Protein AF-A0A4P6HGD1-F1 (afdb_monomer_lite)

pLDDT: mean 78.5, std 13.11, range [43.81, 93.06]

Radius of gyration: 17.89 Å; chains: 1; bounding box: 32×45×37 Å

Secondary structure (DSSP, 8-state):
--EEEE--SSGGG-S-EEEEGGG--TTT--B--TT-SS--S----TTT--GGGS-HHHHHHHHHHHHS-PPPTT--HHHHHHHHHHHHHHHTT-

Foldseek 3Di:
DDWFWWQDPDPPQPRTDIDHPVPDDVVRTHGDDPPPPVPPLPQPDQAPDQLPVDDLVSLQVNLCVQVVDGDDPPPDSVRSRVSSVVSSVVVNVD

Sequence (94 aa):
MKTIKVQPWGEDQGEYVLINEEDFDAKFHEPFDEGAQPTDAPKIELGTDSGEEFSDEQLRDAIEAASGQRPHHMTGRAKLIAQFNELNAEAAAE

Structure (mmCIF, N/CA/C/O backbone):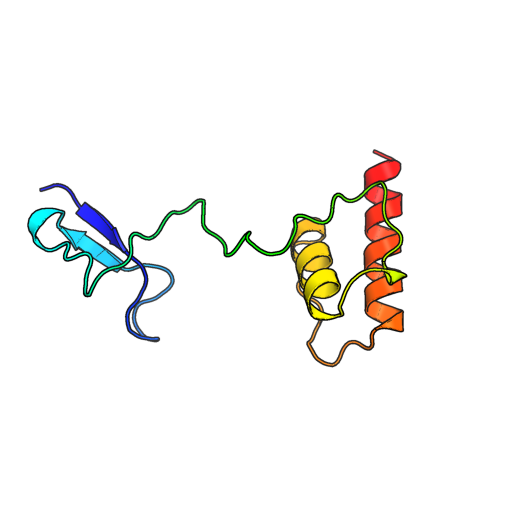
data_AF-A0A4P6HGD1-F1
#
_entry.id   AF-A0A4P6HGD1-F1
#
loop_
_atom_site.group_PDB
_atom_site.id
_atom_site.type_symbol
_atom_site.label_atom_id
_atom_site.label_alt_id
_atom_site.label_comp_id
_atom_site.label_asym_id
_atom_site.label_entity_id
_atom_site.label_seq_id
_atom_site.pdbx_PDB_ins_code
_atom_site.Cartn_x
_atom_site.Cartn_y
_atom_site.Cartn_z
_atom_site.occupancy
_atom_site.B_iso_or_equiv
_atom_site.auth_seq_id
_atom_site.auth_comp_id
_atom_site.auth_asym_id
_atom_site.auth_atom_id
_atom_site.pdbx_PDB_model_num
ATOM 1 N N . MET A 1 1 ? -0.815 25.936 20.931 1.00 68.25 1 MET A N 1
ATOM 2 C CA . MET A 1 1 ? 0.286 25.302 20.185 1.00 68.25 1 MET A CA 1
ATOM 3 C C . MET A 1 1 ? -0.320 24.145 19.427 1.00 68.25 1 MET A C 1
ATOM 5 O O . MET A 1 1 ? -0.728 23.176 20.057 1.00 68.25 1 MET A O 1
ATOM 9 N N . LYS A 1 2 ? -0.535 24.323 18.123 1.00 81.19 2 LYS A N 1
ATOM 10 C CA . LYS A 1 2 ? -1.004 23.251 17.247 1.00 81.19 2 LYS A CA 1
ATOM 11 C C . LYS A 1 2 ? 0.221 22.644 16.584 1.00 81.19 2 LYS A C 1
ATOM 13 O O . LYS A 1 2 ? 1.037 23.381 16.034 1.00 81.19 2 LYS A O 1
ATOM 18 N N . THR A 1 3 ? 0.350 21.333 16.688 1.00 88.81 3 THR A N 1
ATOM 19 C CA . THR A 1 3 ? 1.400 20.567 16.029 1.00 88.81 3 THR A CA 1
ATOM 20 C C . THR A 1 3 ? 0.806 19.803 14.859 1.00 88.81 3 THR A C 1
ATOM 22 O O . THR A 1 3 ? -0.347 19.370 14.910 1.00 88.81 3 THR A O 1
ATOM 25 N N . ILE A 1 4 ? 1.595 19.657 13.804 1.00 87.38 4 ILE A N 1
ATOM 26 C CA . ILE A 1 4 ? 1.259 18.902 12.603 1.00 87.38 4 ILE A CA 1
ATOM 27 C C . ILE A 1 4 ? 2.315 17.816 12.383 1.00 87.38 4 ILE A C 1
ATOM 29 O O . ILE A 1 4 ? 3.455 17.947 12.836 1.00 87.38 4 ILE A O 1
ATOM 33 N N . LYS A 1 5 ? 1.927 16.736 11.706 1.00 88.94 5 LYS A N 1
ATOM 34 C CA . LYS A 1 5 ? 2.842 15.663 11.308 1.00 88.94 5 LYS A CA 1
ATOM 35 C C . LYS A 1 5 ? 3.401 15.979 9.923 1.00 88.94 5 LYS A C 1
ATOM 37 O O . LYS A 1 5 ? 2.651 16.383 9.035 1.00 88.94 5 LYS A O 1
ATOM 42 N N . VAL A 1 6 ? 4.704 15.809 9.743 1.00 89.19 6 VAL A N 1
ATOM 43 C CA . VAL A 1 6 ? 5.420 16.022 8.479 1.00 89.19 6 VAL A CA 1
ATOM 44 C C . VAL A 1 6 ? 6.343 14.848 8.177 1.00 89.19 6 VAL A C 1
ATOM 46 O O . VAL A 1 6 ? 6.731 14.107 9.084 1.00 89.19 6 VAL A O 1
ATOM 49 N N . GLN A 1 7 ? 6.627 14.638 6.894 1.00 85.50 7 GLN A N 1
ATOM 50 C CA . GLN A 1 7 ? 7.533 13.604 6.415 1.00 85.50 7 GLN A CA 1
ATOM 51 C C . GLN A 1 7 ? 8.910 13.776 7.069 1.00 85.50 7 GLN A C 1
ATOM 53 O O . GLN A 1 7 ? 9.365 14.911 7.272 1.00 85.50 7 GLN A O 1
ATOM 58 N N . PRO A 1 8 ? 9.588 12.669 7.412 1.00 88.88 8 PRO A N 1
ATOM 59 C CA . PRO A 1 8 ? 10.927 12.736 7.962 1.00 88.88 8 PRO A CA 1
ATOM 60 C C . PRO A 1 8 ? 11.906 13.234 6.895 1.00 88.88 8 PRO A C 1
ATOM 62 O O . PRO A 1 8 ? 11.960 12.7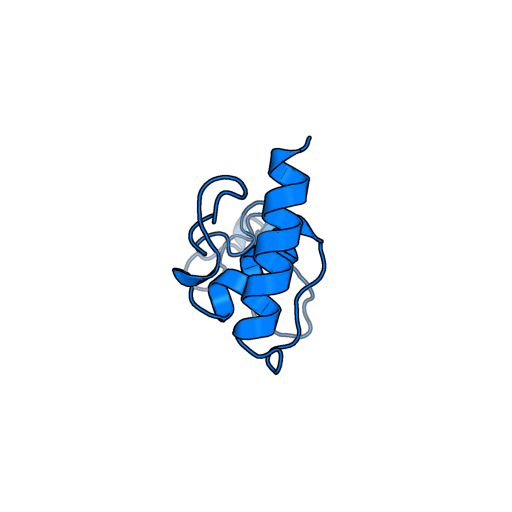30 5.779 1.00 88.88 8 PRO A O 1
ATOM 65 N N . TRP A 1 9 ? 12.739 14.209 7.255 1.00 84.19 9 TRP A N 1
ATOM 66 C CA . TRP A 1 9 ? 13.819 14.707 6.388 1.00 84.19 9 TRP A CA 1
ATOM 67 C C . TRP A 1 9 ? 15.162 13.997 6.625 1.00 84.19 9 TRP A C 1
ATOM 69 O O . TRP A 1 9 ? 16.194 14.413 6.102 1.00 84.19 9 TRP A O 1
ATOM 79 N N . GLY A 1 10 ? 15.177 12.953 7.454 1.00 78.12 10 GLY A N 1
ATOM 80 C CA . GLY A 1 10 ? 16.373 12.179 7.776 1.00 78.12 10 GLY A CA 1
ATOM 81 C C . GLY A 1 10 ? 16.016 10.824 8.377 1.00 78.12 10 GLY A C 1
ATOM 82 O O . GLY A 1 10 ? 14.991 10.697 9.043 1.00 78.12 10 GLY A O 1
ATOM 83 N N . GLU A 1 11 ? 16.874 9.833 8.146 1.00 75.62 11 GLU A N 1
ATOM 84 C CA . GLU A 1 11 ? 16.637 8.418 8.478 1.00 75.62 11 GLU A CA 1
ATOM 85 C C . GLU A 1 11 ? 16.561 8.144 9.996 1.00 75.62 11 GLU A C 1
ATOM 87 O O . GLU A 1 11 ? 15.937 7.178 10.422 1.00 75.62 11 GLU A O 1
ATOM 92 N N . ASP A 1 12 ? 17.121 9.027 10.830 1.00 81.31 12 ASP A N 1
ATOM 93 C CA . ASP A 1 12 ? 17.118 8.914 12.298 1.00 81.31 12 ASP A CA 1
ATOM 94 C C . ASP A 1 12 ? 15.847 9.463 12.984 1.00 81.31 12 ASP A C 1
ATOM 96 O O . ASP A 1 12 ? 15.768 9.491 14.213 1.00 81.31 12 ASP A O 1
ATOM 100 N N . GLN A 1 13 ? 14.849 9.934 12.226 1.00 76.00 13 GLN A N 1
ATOM 101 C CA . GLN A 1 13 ? 13.682 10.641 12.781 1.00 76.00 13 GLN A CA 1
ATOM 102 C C . GLN A 1 13 ? 12.412 9.792 12.944 1.00 76.00 13 GLN A C 1
ATOM 104 O O . GLN A 1 13 ? 11.430 10.275 13.505 1.00 76.00 13 GLN A O 1
ATOM 109 N N . GLY A 1 14 ? 12.439 8.525 12.527 1.00 79.00 14 GLY A N 1
ATOM 110 C CA . GLY A 1 14 ? 11.287 7.621 12.598 1.00 79.00 14 GLY A CA 1
ATOM 111 C C . GLY A 1 14 ? 10.307 7.801 11.434 1.00 79.00 14 GLY A C 1
ATOM 112 O O . GLY A 1 14 ? 10.680 8.291 10.373 1.00 79.00 14 GLY A O 1
ATOM 113 N N . GLU A 1 15 ? 9.057 7.368 11.620 1.00 79.62 15 GLU A N 1
ATOM 114 C CA . GLU A 1 15 ? 8.036 7.354 10.558 1.00 79.62 15 GLU A CA 1
ATOM 115 C C . GLU A 1 15 ? 7.519 8.756 10.199 1.00 79.62 15 GLU A C 1
ATOM 117 O O . GLU A 1 15 ? 7.192 9.007 9.046 1.00 79.62 15 GLU A O 1
ATOM 122 N N . TYR A 1 16 ? 7.473 9.684 11.161 1.00 86.50 16 TYR A N 1
ATOM 123 C CA . TYR A 1 16 ? 7.044 11.070 10.957 1.00 86.50 16 TYR A CA 1
ATOM 124 C C . TYR A 1 16 ? 7.681 12.007 11.983 1.00 86.50 16 TYR A C 1
ATOM 126 O O . TYR A 1 16 ? 8.049 11.599 13.085 1.00 86.50 16 TYR A O 1
ATOM 134 N N . VAL A 1 17 ? 7.733 13.296 11.648 1.00 89.00 17 VAL A N 1
ATOM 135 C CA . VAL A 1 17 ? 8.196 14.358 12.546 1.00 89.00 17 VAL A CA 1
ATOM 136 C C . VAL A 1 17 ? 7.021 15.241 12.951 1.00 89.00 17 VAL A C 1
ATOM 138 O O . VAL A 1 17 ? 6.182 15.605 12.132 1.00 89.00 17 VAL A O 1
ATOM 141 N N . LEU A 1 18 ? 6.938 15.582 14.236 1.00 90.00 18 LEU A N 1
ATOM 142 C CA . LEU A 1 18 ? 5.947 16.518 14.766 1.00 90.00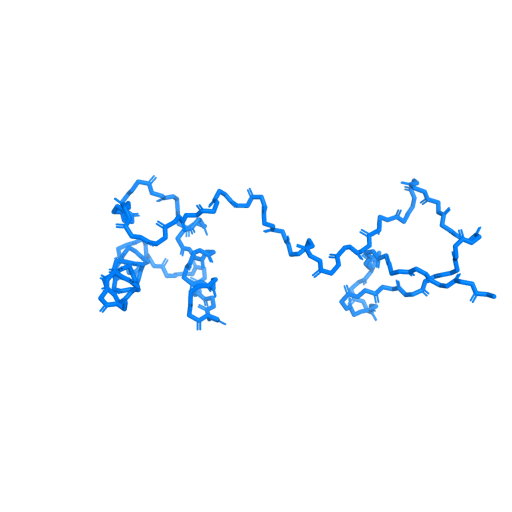 18 LEU A CA 1
ATOM 143 C C . LEU A 1 18 ? 6.567 17.913 14.826 1.00 90.00 18 LEU A C 1
ATOM 145 O O . LEU A 1 18 ? 7.490 18.141 15.607 1.00 90.00 18 LEU A O 1
ATOM 149 N N . ILE A 1 19 ? 6.038 18.845 14.041 1.00 89.69 19 ILE A N 1
ATOM 150 C CA . ILE A 1 19 ? 6.452 20.253 14.069 1.00 89.69 19 ILE A CA 1
ATOM 151 C C . ILE A 1 19 ? 5.278 21.146 14.462 1.00 89.69 19 ILE A C 1
ATOM 153 O O . ILE A 1 19 ? 4.121 20.724 14.418 1.00 89.69 19 ILE A O 1
ATOM 157 N N . ASN A 1 20 ? 5.550 22.389 14.851 1.00 93.06 20 ASN A N 1
ATOM 158 C CA . ASN A 1 20 ? 4.476 23.358 15.049 1.00 93.06 20 ASN A CA 1
ATOM 159 C C . ASN A 1 20 ? 3.932 23.822 13.696 1.00 93.06 20 ASN A C 1
ATOM 161 O O . ASN A 1 20 ? 4.675 23.933 12.725 1.00 93.06 20 ASN A O 1
ATOM 165 N N . GLU A 1 21 ? 2.648 24.167 13.653 1.00 85.81 21 GLU A N 1
ATOM 166 C CA . GLU A 1 21 ? 2.017 24.760 12.464 1.00 85.81 21 GLU A CA 1
ATOM 167 C C . GLU A 1 21 ? 2.727 26.054 12.014 1.00 85.81 21 GLU A C 1
ATOM 169 O O . GLU A 1 21 ? 2.809 26.336 10.825 1.00 85.81 21 GLU A O 1
ATOM 174 N N . GLU A 1 22 ? 3.303 26.806 12.957 1.00 90.56 22 GLU A N 1
ATOM 175 C CA . GLU A 1 22 ? 4.059 28.042 12.697 1.00 90.56 22 GLU A CA 1
ATOM 176 C C . GLU A 1 22 ? 5.442 27.788 12.069 1.00 90.56 22 GLU A C 1
ATOM 178 O O . GLU A 1 22 ? 5.982 28.668 11.404 1.00 90.56 22 GLU A O 1
ATOM 183 N N . ASP A 1 23 ? 5.994 26.585 12.260 1.00 89.50 23 ASP A N 1
ATOM 184 C CA . ASP A 1 23 ? 7.277 26.138 11.703 1.00 89.50 23 ASP A CA 1
ATOM 185 C C . ASP A 1 23 ? 7.093 25.370 10.376 1.00 89.50 23 ASP A C 1
ATOM 187 O O . ASP A 1 23 ? 8.064 24.922 9.761 1.00 89.50 23 ASP A O 1
ATOM 191 N N . PHE A 1 24 ? 5.850 25.181 9.915 1.00 89.62 24 PHE A N 1
ATOM 192 C CA . PHE A 1 24 ? 5.583 24.512 8.647 1.00 89.62 24 PHE A CA 1
ATOM 193 C C . PHE A 1 24 ? 5.975 25.401 7.469 1.00 89.62 24 PHE A C 1
ATOM 195 O O . PHE A 1 24 ? 5.392 26.459 7.237 1.00 89.62 24 PHE A O 1
ATOM 202 N N . ASP A 1 25 ? 6.930 24.923 6.677 1.00 87.50 25 ASP A N 1
ATOM 203 C CA . ASP A 1 25 ? 7.332 25.547 5.429 1.00 87.50 25 ASP A CA 1
ATOM 204 C C . ASP A 1 25 ? 7.172 24.506 4.329 1.00 87.50 25 ASP A C 1
ATOM 206 O O . ASP A 1 25 ? 7.916 23.531 4.292 1.00 87.50 25 ASP A O 1
ATOM 210 N N . ALA A 1 26 ? 6.221 24.716 3.419 1.00 83.31 26 ALA A N 1
ATOM 211 C CA . ALA A 1 26 ? 5.933 23.788 2.324 1.00 83.31 26 ALA A CA 1
ATOM 212 C C . ALA A 1 26 ? 7.136 23.537 1.389 1.00 83.31 26 ALA A C 1
ATOM 214 O O . ALA A 1 26 ? 7.097 22.628 0.565 1.00 83.31 26 ALA A O 1
ATOM 215 N N . LYS A 1 27 ? 8.204 24.342 1.482 1.00 85.81 27 LYS A N 1
ATOM 216 C CA . LYS A 1 27 ? 9.457 24.127 0.751 1.00 85.81 27 LYS A CA 1
ATOM 217 C C . LYS A 1 27 ? 10.374 23.095 1.414 1.00 85.81 27 LYS A C 1
ATOM 219 O O . LYS A 1 27 ? 11.179 22.483 0.716 1.00 85.81 27 LYS A O 1
ATOM 224 N N . PHE A 1 28 ? 10.302 22.948 2.736 1.00 84.12 28 PHE A N 1
ATOM 225 C CA . PHE A 1 28 ? 11.199 22.093 3.526 1.00 84.12 28 PHE A CA 1
ATOM 226 C C . PHE A 1 28 ? 10.470 20.952 4.242 1.00 84.12 28 PHE A C 1
ATOM 228 O O . PHE A 1 28 ? 11.095 19.954 4.589 1.00 84.12 28 PHE A O 1
ATOM 235 N N . HIS A 1 29 ? 9.164 21.091 4.451 1.00 85.19 29 HIS A N 1
ATOM 236 C CA . HIS A 1 29 ? 8.318 20.179 5.199 1.00 85.19 29 HIS A CA 1
ATOM 237 C C . HIS A 1 29 ? 7.155 19.730 4.310 1.00 85.19 29 HIS A C 1
ATOM 239 O O . HIS A 1 29 ? 6.344 20.542 3.865 1.00 85.19 29 HIS A O 1
ATOM 245 N N . GLU A 1 30 ? 7.061 18.425 4.067 1.00 83.69 30 GLU A N 1
ATOM 246 C CA . GLU A 1 30 ? 5.924 17.806 3.385 1.00 83.69 30 GLU A CA 1
ATOM 247 C C . GLU A 1 30 ? 4.960 17.252 4.445 1.00 83.69 30 GLU A C 1
ATOM 249 O O . GLU A 1 30 ? 5.422 16.582 5.367 1.00 83.69 30 GLU A O 1
ATOM 254 N N . PRO A 1 31 ? 3.649 17.547 4.405 1.00 82.75 31 PRO A N 1
ATOM 255 C CA . PRO A 1 31 ? 2.713 17.060 5.414 1.00 82.75 31 PRO A CA 1
ATOM 256 C C . PRO A 1 31 ? 2.647 15.529 5.390 1.00 82.75 31 PRO A C 1
ATOM 258 O O . PRO A 1 31 ? 2.481 14.912 4.341 1.00 82.75 31 PRO A O 1
ATOM 261 N N . PHE A 1 32 ? 2.779 14.916 6.565 1.00 78.06 32 PHE A N 1
ATOM 262 C CA . PHE A 1 32 ? 2.658 13.474 6.725 1.00 78.06 32 PHE A CA 1
ATOM 263 C C . PHE A 1 32 ? 1.184 13.148 6.863 1.00 78.06 32 PHE A C 1
ATOM 265 O O . PHE A 1 32 ? 0.587 13.313 7.930 1.00 78.06 32 PHE A O 1
ATOM 272 N N . ASP A 1 33 ? 0.590 12.734 5.755 1.00 67.12 33 ASP A N 1
ATOM 273 C CA . ASP A 1 33 ? -0.770 12.239 5.751 1.00 67.12 33 ASP A CA 1
ATOM 274 C C . ASP A 1 33 ? -0.738 10.781 6.236 1.00 67.12 33 ASP A C 1
ATOM 276 O O . ASP A 1 33 ? -0.167 9.913 5.584 1.00 67.12 33 ASP A O 1
ATOM 280 N N . GLU A 1 34 ? -1.332 10.490 7.397 1.00 54.16 34 GLU A N 1
ATOM 281 C CA . GLU A 1 34 ? -1.453 9.114 7.920 1.00 54.16 34 GLU A CA 1
ATOM 282 C C . GLU A 1 34 ? -2.309 8.205 7.009 1.00 54.16 34 GLU A C 1
ATOM 284 O O . GLU A 1 34 ? -2.354 6.993 7.218 1.00 54.16 34 GLU A O 1
ATOM 289 N N . GLY A 1 35 ? -2.968 8.773 5.987 1.00 47.38 35 GLY A N 1
ATOM 290 C CA . GLY A 1 35 ? -3.608 8.059 4.881 1.00 47.38 35 GLY A CA 1
ATOM 291 C C . GLY A 1 35 ? -2.752 7.953 3.612 1.00 47.38 35 GLY A C 1
ATOM 292 O O . GLY A 1 35 ? -3.083 7.157 2.735 1.00 47.38 35 GLY A O 1
ATOM 293 N N . ALA A 1 36 ? -1.637 8.685 3.525 1.00 46.47 36 ALA A N 1
ATOM 294 C CA . ALA A 1 36 ? -0.628 8.551 2.481 1.00 46.47 36 ALA A CA 1
ATOM 295 C C . ALA A 1 36 ? 0.501 7.617 2.945 1.00 46.47 36 ALA A C 1
ATOM 297 O O . ALA A 1 36 ? 1.681 7.963 2.961 1.00 46.47 36 ALA A O 1
ATOM 298 N N . GLN A 1 37 ? 0.146 6.355 3.201 1.00 47.31 37 GLN A N 1
ATOM 299 C CA . GLN A 1 37 ? 0.981 5.312 2.603 1.00 47.31 37 GLN A CA 1
ATOM 300 C C . GLN A 1 37 ? 1.130 5.667 1.113 1.00 47.31 37 GLN A C 1
ATOM 302 O O . GLN A 1 37 ? 0.165 6.191 0.545 1.00 47.31 37 GLN A O 1
ATOM 307 N N . PRO A 1 38 ? 2.279 5.431 0.465 1.00 45.78 38 PRO A N 1
ATOM 308 C CA . PRO A 1 38 ? 2.405 5.606 -0.977 1.00 45.78 38 PRO A CA 1
ATOM 309 C C . PRO A 1 38 ? 1.410 4.671 -1.687 1.00 45.78 38 PRO A C 1
ATOM 311 O O . PRO A 1 38 ? 1.737 3.564 -2.080 1.00 45.78 38 PRO A O 1
ATOM 314 N N . THR A 1 39 ? 0.164 5.113 -1.823 1.00 44.16 39 THR A N 1
ATOM 315 C CA . THR A 1 39 ? -0.941 4.426 -2.493 1.00 44.16 39 THR A CA 1
ATOM 316 C C . THR A 1 39 ? -1.216 5.133 -3.814 1.00 44.16 39 THR A C 1
ATOM 318 O O . THR A 1 39 ? -2.354 5.407 -4.171 1.00 44.16 39 THR A O 1
ATOM 321 N N . ASP A 1 40 ? -0.142 5.449 -4.538 1.00 43.81 40 ASP A N 1
ATOM 322 C CA . ASP A 1 40 ? -0.205 5.697 -5.982 1.00 43.81 40 ASP A CA 1
ATOM 323 C C . ASP A 1 40 ? 0.377 4.508 -6.769 1.00 43.81 40 ASP A C 1
ATOM 325 O O . ASP A 1 40 ? 0.597 4.579 -7.974 1.00 43.81 40 ASP A O 1
ATOM 329 N N . ALA A 1 41 ? 0.587 3.359 -6.113 1.00 48.59 41 ALA A N 1
ATOM 330 C CA . ALA A 1 41 ? 0.531 2.107 -6.847 1.00 48.59 41 ALA A CA 1
ATOM 331 C C . ALA A 1 41 ? -0.930 1.935 -7.301 1.00 48.59 41 ALA A C 1
ATOM 333 O O . ALA A 1 41 ? -1.833 2.072 -6.466 1.00 48.59 41 ALA A O 1
ATOM 334 N N . PRO A 1 42 ? -1.198 1.683 -8.598 1.00 48.75 42 PRO A N 1
ATOM 335 C CA . PRO A 1 42 ? -2.551 1.425 -9.071 1.00 48.75 42 PRO A CA 1
ATOM 336 C C . PRO A 1 42 ? -3.134 0.351 -8.169 1.00 48.75 42 PRO A C 1
ATOM 338 O O . PRO A 1 42 ? -2.542 -0.716 -8.026 1.00 48.75 42 PRO A O 1
ATOM 341 N N . LYS A 1 43 ? -4.228 0.689 -7.488 1.00 59.09 43 LYS A N 1
ATOM 342 C CA . LYS A 1 43 ? -4.869 -0.175 -6.508 1.00 59.09 43 LYS A CA 1
ATOM 343 C C . LYS A 1 43 ? -5.361 -1.394 -7.272 1.00 59.09 43 LYS A C 1
ATOM 345 O O . LYS A 1 43 ? -6.401 -1.335 -7.919 1.00 59.09 43 LYS A O 1
ATOM 350 N N . ILE A 1 44 ? -4.539 -2.437 -7.310 1.00 64.44 44 ILE A N 1
ATOM 351 C CA . ILE A 1 44 ? -4.891 -3.678 -7.975 1.00 64.44 44 ILE A CA 1
ATOM 352 C C . ILE A 1 44 ? -6.049 -4.241 -7.166 1.00 64.44 44 ILE A C 1
ATOM 354 O O . ILE A 1 44 ? -5.869 -4.664 -6.024 1.00 64.44 44 ILE A O 1
ATOM 358 N N . GLU A 1 45 ? -7.250 -4.161 -7.729 1.00 63.28 45 GLU A N 1
ATOM 359 C CA . GLU A 1 45 ? -8.433 -4.730 -7.108 1.00 63.28 45 GLU A CA 1
ATOM 360 C C . GLU A 1 45 ? -8.305 -6.252 -7.173 1.00 63.28 45 GLU A C 1
ATOM 362 O O . GLU A 1 45 ? -8.289 -6.858 -8.248 1.00 63.28 45 GLU A O 1
ATOM 367 N N . LEU A 1 46 ? -8.162 -6.870 -6.002 1.00 64.38 46 LEU A N 1
ATOM 368 C CA . LEU A 1 46 ? -8.229 -8.317 -5.879 1.00 64.38 46 LEU A CA 1
ATOM 369 C C . LEU A 1 46 ? -9.674 -8.735 -6.197 1.00 64.38 46 LEU A C 1
ATOM 371 O O . LEU A 1 46 ? -10.601 -8.399 -5.468 1.00 64.38 46 LEU A O 1
ATOM 375 N N . GLY A 1 47 ? -9.866 -9.410 -7.326 1.00 57.81 47 GLY A N 1
ATOM 376 C CA . GLY A 1 47 ? -11.101 -10.076 -7.724 1.00 57.81 47 GLY A CA 1
ATOM 377 C C . GLY A 1 47 ? -11.298 -10.155 -9.238 1.00 57.81 47 GLY A C 1
ATOM 378 O O . GLY A 1 47 ? -12.102 -10.964 -9.699 1.00 57.81 47 GLY A O 1
ATOM 379 N N . THR A 1 48 ? -10.577 -9.346 -10.027 1.00 55.62 48 THR A N 1
ATOM 380 C CA . THR A 1 48 ? -10.853 -9.189 -11.472 1.00 55.62 48 THR A CA 1
ATOM 381 C C . THR A 1 48 ? -9.679 -9.498 -12.386 1.00 55.62 48 THR A C 1
ATOM 383 O O . THR A 1 48 ? -9.890 -9.988 -13.496 1.00 55.62 48 THR A O 1
ATOM 386 N N . ASP A 1 49 ? -8.451 -9.263 -11.932 1.00 66.88 49 ASP A N 1
ATOM 387 C CA . ASP A 1 49 ? -7.279 -9.300 -12.800 1.00 66.88 49 ASP A CA 1
ATOM 388 C C . ASP A 1 49 ? -6.388 -10.510 -12.520 1.00 66.88 49 ASP A C 1
ATOM 390 O O . ASP A 1 49 ? -6.172 -10.911 -11.377 1.00 66.88 49 ASP A O 1
ATOM 394 N N . SER A 1 50 ? -5.867 -11.118 -13.587 1.00 67.38 50 SER A N 1
ATOM 395 C CA . SER A 1 50 ? -4.834 -12.149 -13.474 1.00 67.38 50 SER A CA 1
ATOM 396 C C . SER A 1 50 ? -3.496 -11.458 -13.246 1.00 67.38 50 SER A C 1
ATOM 398 O O . SER A 1 50 ? -3.147 -10.546 -13.993 1.00 67.38 50 SER A O 1
ATOM 400 N N . GLY A 1 51 ? -2.715 -11.914 -12.259 1.00 74.12 51 GLY A N 1
ATOM 401 C CA . GLY A 1 51 ? -1.424 -11.318 -11.880 1.00 74.12 51 GLY A CA 1
ATOM 402 C C . GLY A 1 51 ? -0.398 -11.148 -13.018 1.00 74.12 51 GLY A C 1
ATOM 403 O O . GLY A 1 51 ? 0.655 -10.543 -12.842 1.00 74.12 51 GLY A O 1
ATOM 404 N N . GLU A 1 52 ? -0.675 -11.707 -14.191 1.00 82.38 52 GLU A N 1
ATOM 405 C CA . GLU A 1 52 ? 0.160 -11.680 -15.387 1.00 82.38 52 GLU A CA 1
ATOM 406 C C . GLU A 1 52 ? 0.285 -10.286 -16.015 1.00 82.38 52 GLU A C 1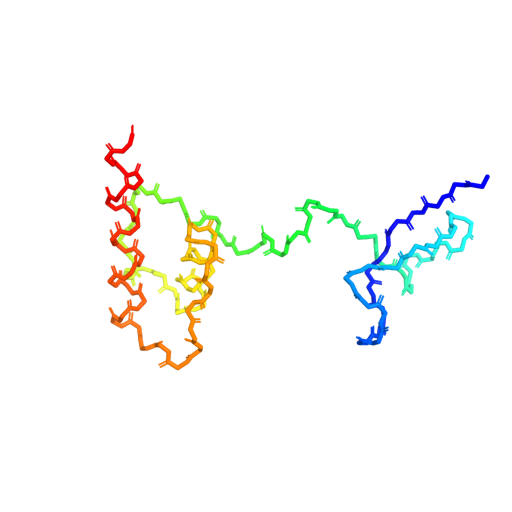
ATOM 408 O O . GLU A 1 52 ? 1.344 -9.979 -16.565 1.00 82.38 52 GLU A O 1
ATOM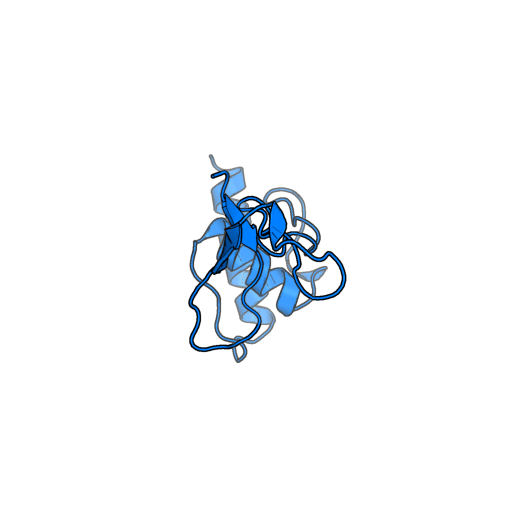 413 N N . GLU A 1 53 ? -0.732 -9.435 -15.874 1.00 81.38 53 GLU A N 1
ATOM 414 C CA . GLU A 1 53 ? -0.775 -8.093 -16.477 1.00 81.38 53 GLU A CA 1
ATOM 415 C C . GLU A 1 53 ? 0.003 -7.043 -15.659 1.00 81.38 53 GLU A C 1
ATOM 417 O O . GLU A 1 53 ? 0.231 -5.924 -16.121 1.00 81.38 53 GLU A O 1
ATOM 422 N N . PHE A 1 54 ? 0.456 -7.403 -14.455 1.00 83.00 54 PHE A N 1
ATOM 423 C CA . PHE A 1 54 ? 1.130 -6.494 -13.532 1.00 83.00 54 PHE A CA 1
ATOM 424 C C . PHE A 1 54 ? 2.654 -6.662 -13.532 1.00 83.00 54 PHE A C 1
ATOM 426 O O . PHE A 1 54 ? 3.209 -7.746 -13.750 1.00 83.00 54 PHE A O 1
ATOM 433 N N . SER A 1 55 ? 3.346 -5.559 -13.249 1.00 85.06 55 SER A N 1
ATOM 434 C CA . SER A 1 55 ? 4.792 -5.538 -13.018 1.00 85.06 55 SER A CA 1
ATOM 435 C C . SER A 1 55 ? 5.142 -6.236 -11.702 1.00 85.06 55 SER A C 1
ATOM 437 O O . SER A 1 55 ? 4.319 -6.323 -10.792 1.00 85.06 55 SER A O 1
ATOM 439 N N . ASP A 1 56 ? 6.385 -6.700 -11.554 1.00 85.81 56 ASP A N 1
ATOM 440 C CA . ASP A 1 56 ? 6.817 -7.374 -10.324 1.00 85.81 56 ASP A CA 1
ATOM 441 C C . ASP A 1 56 ? 6.698 -6.488 -9.075 1.00 85.81 56 ASP A C 1
ATOM 443 O O . ASP A 1 56 ? 6.347 -6.986 -8.009 1.00 85.81 56 ASP A O 1
ATOM 447 N N . GLU A 1 57 ? 6.918 -5.182 -9.202 1.00 83.50 57 GLU A N 1
ATOM 448 C CA . GLU A 1 57 ? 6.719 -4.230 -8.108 1.00 83.50 57 GLU A CA 1
ATOM 449 C C . GLU A 1 57 ? 5.241 -4.092 -7.721 1.00 83.50 57 GLU A C 1
ATOM 451 O O . GLU A 1 57 ? 4.909 -4.188 -6.543 1.00 83.50 57 GLU A O 1
ATOM 456 N N . GLN A 1 58 ? 4.346 -4.001 -8.708 1.00 85.19 58 GLN A N 1
ATOM 457 C CA . GLN A 1 58 ? 2.903 -3.925 -8.475 1.00 85.19 58 GLN A CA 1
ATOM 458 C C . GLN A 1 58 ? 2.367 -5.204 -7.813 1.00 85.19 58 GLN A C 1
ATOM 460 O O . GLN A 1 58 ? 1.545 -5.133 -6.905 1.00 85.19 58 GLN A O 1
ATOM 465 N N . LEU A 1 59 ? 2.872 -6.378 -8.211 1.00 86.19 59 LEU A N 1
ATOM 466 C CA . LEU A 1 59 ? 2.517 -7.642 -7.564 1.00 86.19 59 LEU A CA 1
ATOM 467 C C . LEU A 1 59 ? 2.982 -7.691 -6.107 1.00 86.19 59 LEU A C 1
ATOM 469 O O . LEU A 1 59 ? 2.237 -8.149 -5.248 1.00 86.19 59 LEU A O 1
ATOM 473 N N . ARG A 1 60 ? 4.204 -7.226 -5.810 1.00 86.06 60 ARG A N 1
ATOM 474 C CA . ARG A 1 60 ? 4.708 -7.173 -4.427 1.00 86.06 60 ARG A CA 1
ATOM 475 C C . ARG A 1 60 ? 3.859 -6.260 -3.555 1.00 86.06 60 ARG A C 1
ATOM 477 O O . ARG A 1 60 ? 3.595 -6.624 -2.415 1.00 86.06 60 ARG A O 1
ATOM 484 N N . ASP A 1 61 ? 3.457 -5.115 -4.094 1.00 83.81 61 ASP A N 1
ATOM 485 C CA . ASP A 1 61 ? 2.626 -4.138 -3.398 1.00 83.81 61 ASP A CA 1
ATOM 486 C C . ASP A 1 61 ? 1.219 -4.685 -3.126 1.00 83.81 61 ASP A C 1
ATOM 488 O O . ASP A 1 61 ? 0.756 -4.677 -1.991 1.00 83.81 61 ASP A O 1
ATOM 492 N N . ALA A 1 62 ? 0.588 -5.300 -4.130 1.00 82.25 62 ALA A N 1
ATOM 493 C CA . ALA A 1 62 ? -0.723 -5.923 -3.966 1.00 82.25 62 ALA A CA 1
ATOM 494 C C . ALA A 1 62 ? -0.706 -7.099 -2.971 1.00 82.25 62 ALA A C 1
ATOM 496 O O . ALA A 1 62 ? -1.627 -7.249 -2.168 1.00 82.25 62 ALA A O 1
ATOM 497 N N . ILE A 1 63 ? 0.355 -7.916 -2.979 1.00 85.19 63 ILE A N 1
ATOM 498 C CA . ILE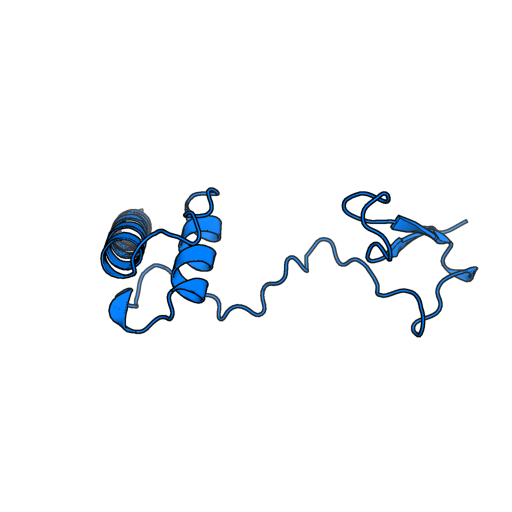 A 1 63 ? 0.533 -8.998 -2.001 1.00 85.19 63 ILE A CA 1
ATOM 499 C C . ILE A 1 63 ? 0.761 -8.434 -0.593 1.00 85.19 63 ILE A C 1
ATOM 501 O O . ILE A 1 63 ? 0.213 -8.976 0.364 1.00 85.19 63 ILE A O 1
ATOM 505 N N . GLU A 1 64 ? 1.538 -7.359 -0.441 1.00 87.12 64 GLU A N 1
ATOM 506 C CA . GLU A 1 64 ? 1.737 -6.679 0.848 1.00 87.12 64 GLU A CA 1
ATOM 507 C C . GLU A 1 64 ? 0.421 -6.100 1.374 1.00 87.12 64 GLU A C 1
ATOM 509 O O . GLU A 1 64 ? 0.089 -6.315 2.534 1.00 87.12 64 GLU A O 1
ATOM 514 N N . ALA A 1 65 ? -0.363 -5.448 0.516 1.00 82.81 65 ALA A N 1
ATOM 515 C CA . ALA A 1 65 ? -1.651 -4.874 0.883 1.00 82.81 65 ALA A CA 1
ATOM 516 C C . ALA A 1 65 ? -2.669 -5.937 1.334 1.00 82.81 65 ALA A C 1
ATOM 518 O O . ALA A 1 65 ? -3.435 -5.697 2.265 1.00 82.81 65 ALA A O 1
ATOM 519 N N . ALA A 1 66 ? -2.669 -7.113 0.698 1.00 81.94 66 ALA A N 1
ATOM 520 C CA . ALA A 1 66 ? -3.601 -8.198 1.007 1.00 81.94 66 ALA A CA 1
ATOM 521 C C . ALA A 1 66 ? -3.160 -9.072 2.187 1.00 81.94 66 ALA A C 1
ATOM 523 O O . ALA A 1 66 ? -3.958 -9.403 3.058 1.00 81.94 66 ALA A O 1
ATOM 524 N N . SER A 1 67 ? -1.885 -9.470 2.210 1.00 82.56 67 SER A N 1
ATOM 525 C CA . SER A 1 67 ? -1.345 -10.397 3.215 1.00 82.56 67 SER A CA 1
ATOM 526 C C . SER A 1 67 ? -0.704 -9.694 4.415 1.00 82.56 67 SER A C 1
ATOM 528 O O . SER A 1 67 ? -0.375 -10.344 5.406 1.00 82.56 67 SER A O 1
ATOM 530 N N . GLY A 1 68 ? -0.465 -8.383 4.326 1.00 80.94 68 GLY A N 1
ATOM 531 C CA . GLY A 1 68 ? 0.347 -7.627 5.281 1.00 80.94 68 GLY A CA 1
ATOM 532 C C . GLY A 1 68 ? 1.846 -7.939 5.208 1.00 80.94 68 GLY A C 1
ATOM 533 O O . GLY A 1 68 ? 2.609 -7.445 6.037 1.00 80.94 68 GLY A O 1
ATOM 534 N N . GLN A 1 69 ? 2.292 -8.777 4.262 1.00 77.12 69 GLN A N 1
ATOM 535 C CA . GLN A 1 69 ? 3.669 -9.258 4.191 1.00 77.12 69 GLN A CA 1
ATOM 536 C C . GLN A 1 69 ? 4.267 -9.060 2.794 1.00 77.12 69 GLN A C 1
ATOM 538 O O . GLN A 1 69 ? 3.865 -9.707 1.827 1.00 77.12 69 GLN A O 1
ATOM 543 N N . ARG A 1 70 ? 5.290 -8.200 2.686 1.00 80.50 70 ARG A N 1
ATOM 544 C CA . ARG A 1 70 ? 5.947 -7.931 1.400 1.00 80.50 70 ARG A CA 1
ATOM 545 C C . ARG A 1 70 ? 6.788 -9.113 0.925 1.00 80.50 70 ARG A C 1
ATOM 547 O O . ARG A 1 70 ? 7.697 -9.547 1.642 1.00 80.50 70 ARG A O 1
ATOM 554 N N . PRO A 1 71 ? 6.593 -9.597 -0.311 1.00 84.06 71 PRO A N 1
ATOM 555 C CA . PRO A 1 71 ? 7.509 -10.556 -0.906 1.00 84.06 71 PRO A CA 1
ATOM 556 C C . PRO A 1 71 ? 8.893 -9.930 -1.112 1.00 84.06 71 PRO A C 1
ATOM 558 O O . PRO A 1 71 ? 9.028 -8.770 -1.501 1.00 84.06 71 PRO A O 1
ATOM 561 N N . HIS A 1 72 ? 9.946 -10.727 -0.922 1.00 85.12 72 HIS A N 1
ATOM 562 C CA . HIS A 1 72 ? 11.322 -10.272 -1.127 1.00 85.12 72 HIS A CA 1
ATOM 563 C C . HIS A 1 72 ? 11.560 -9.820 -2.582 1.00 85.12 72 HIS A C 1
ATOM 565 O O . HIS A 1 72 ? 11.018 -10.420 -3.514 1.00 85.12 72 HIS A O 1
ATOM 571 N N . HIS A 1 73 ? 12.439 -8.839 -2.811 1.00 80.19 73 HIS A N 1
ATOM 572 C CA . HIS A 1 73 ? 12.752 -8.326 -4.157 1.00 80.19 73 HIS A CA 1
ATOM 573 C C . HIS A 1 73 ? 13.335 -9.399 -5.099 1.00 80.19 73 HIS A C 1
ATOM 575 O O . HIS A 1 73 ? 13.184 -9.323 -6.312 1.00 80.19 73 HIS A O 1
ATOM 581 N N . MET A 1 74 ? 13.942 -10.455 -4.549 1.00 83.69 74 MET A N 1
ATOM 582 C CA . MET A 1 74 ? 14.427 -11.605 -5.332 1.00 83.69 74 MET A CA 1
ATOM 583 C C . MET A 1 74 ? 13.339 -12.640 -5.658 1.00 83.69 74 MET A C 1
ATOM 585 O O . MET A 1 74 ? 13.626 -13.658 -6.287 1.00 83.69 74 MET A O 1
ATOM 589 N N . THR A 1 75 ? 12.097 -12.423 -5.220 1.00 86.69 75 THR A N 1
ATOM 590 C CA . THR A 1 75 ? 10.973 -13.289 -5.589 1.00 86.69 75 THR A CA 1
ATOM 591 C C . THR A 1 75 ? 10.747 -13.162 -7.087 1.00 86.69 75 THR A C 1
ATOM 593 O O . THR A 1 75 ? 10.454 -12.080 -7.593 1.00 86.69 75 THR A O 1
ATOM 596 N N . GLY A 1 76 ? 10.927 -14.270 -7.804 1.00 89.94 76 GLY A N 1
ATOM 597 C CA . GLY A 1 76 ? 10.728 -14.295 -9.247 1.00 89.94 76 GLY A CA 1
ATOM 598 C C . GLY A 1 76 ? 9.264 -14.053 -9.614 1.00 89.94 76 GLY A C 1
ATOM 599 O O . GLY A 1 76 ? 8.360 -14.467 -8.885 1.00 89.94 76 GLY A O 1
ATOM 600 N N . ARG A 1 77 ? 9.037 -13.444 -10.785 1.00 88.81 77 ARG A N 1
ATOM 601 C CA . ARG A 1 77 ? 7.702 -13.089 -11.296 1.00 88.81 77 ARG A CA 1
ATOM 602 C C . ARG A 1 77 ? 6.694 -14.237 -11.210 1.00 88.81 77 ARG A C 1
ATOM 604 O O . ARG A 1 77 ? 5.596 -14.032 -10.718 1.00 88.81 77 ARG A O 1
ATOM 611 N N . ALA A 1 78 ? 7.080 -15.453 -11.599 1.00 90.44 78 ALA A N 1
ATOM 612 C CA . ALA A 1 78 ? 6.194 -16.621 -11.536 1.00 90.44 78 ALA A CA 1
ATOM 613 C C . ALA A 1 78 ? 5.639 -16.886 -10.123 1.00 90.44 78 ALA A C 1
ATOM 615 O O . ALA A 1 78 ? 4.490 -17.286 -9.969 1.00 90.44 78 ALA A O 1
ATOM 616 N N . LYS A 1 79 ? 6.446 -16.636 -9.086 1.00 91.50 79 LYS A N 1
ATOM 617 C CA . LYS A 1 79 ? 6.042 -16.831 -7.692 1.00 91.50 79 LYS A CA 1
ATOM 618 C C . LYS A 1 79 ? 5.198 -15.668 -7.170 1.00 91.50 79 LYS A C 1
ATOM 620 O O . LYS A 1 79 ? 4.273 -15.913 -6.406 1.00 91.50 79 LYS A O 1
ATOM 625 N N . LEU A 1 80 ? 5.480 -14.442 -7.616 1.00 90.56 80 LEU A N 1
ATOM 626 C CA . LEU A 1 80 ? 4.638 -13.276 -7.338 1.00 90.56 80 LEU A CA 1
ATOM 627 C C . LEU A 1 80 ? 3.234 -13.457 -7.932 1.00 90.56 80 LEU A C 1
ATOM 629 O O . LEU A 1 80 ? 2.254 -13.301 -7.221 1.00 90.56 80 LEU A O 1
ATOM 633 N N . ILE A 1 81 ? 3.135 -13.881 -9.195 1.00 90.56 81 ILE A N 1
ATOM 634 C CA . ILE A 1 81 ? 1.846 -14.155 -9.851 1.00 90.56 81 ILE A CA 1
ATOM 635 C C . ILE A 1 81 ? 1.073 -15.241 -9.097 1.00 90.56 81 ILE A C 1
ATOM 637 O O . ILE A 1 81 ? -0.120 -15.092 -8.868 1.00 90.56 81 ILE A O 1
ATOM 641 N N . ALA A 1 82 ? 1.748 -16.319 -8.683 1.00 91.00 82 ALA A N 1
ATOM 642 C CA . ALA A 1 82 ? 1.110 -17.397 -7.931 1.00 91.00 82 ALA A CA 1
ATOM 643 C C . ALA A 1 82 ? 0.535 -16.915 -6.588 1.00 91.00 82 ALA A C 1
ATOM 645 O O . ALA A 1 82 ? -0.617 -17.210 -6.295 1.00 91.00 82 ALA A O 1
ATOM 646 N N . GLN A 1 83 ? 1.309 -16.150 -5.808 1.00 89.62 83 GLN A N 1
ATOM 647 C CA . GLN A 1 83 ? 0.851 -15.590 -4.528 1.00 89.62 83 GLN A CA 1
ATOM 648 C C . GLN A 1 83 ? -0.293 -14.598 -4.715 1.00 89.62 83 GLN A C 1
ATOM 650 O O . GLN A 1 83 ? -1.279 -14.651 -3.992 1.00 89.62 83 GLN A O 1
ATOM 655 N N . PHE A 1 84 ? -0.177 -13.717 -5.707 1.00 88.94 84 PHE A N 1
ATOM 656 C CA . PHE A 1 84 ? -1.231 -12.768 -6.027 1.00 88.94 84 PHE A CA 1
ATOM 657 C C . PHE A 1 84 ? -2.525 -13.490 -6.424 1.00 88.94 84 PHE A C 1
ATOM 659 O O . PHE A 1 84 ? -3.568 -13.190 -5.866 1.00 88.94 84 PHE A O 1
ATOM 666 N N . ASN A 1 85 ? -2.464 -14.481 -7.321 1.00 88.06 85 ASN A N 1
ATOM 667 C CA . ASN A 1 85 ? -3.643 -15.237 -7.756 1.00 88.06 85 ASN A CA 1
ATOM 668 C C . ASN A 1 85 ? -4.278 -16.062 -6.623 1.00 88.06 85 ASN A C 1
ATOM 670 O O . ASN A 1 85 ? -5.494 -16.229 -6.616 1.00 88.06 85 ASN A O 1
ATOM 674 N N . GLU A 1 86 ? -3.477 -16.585 -5.692 1.00 88.75 86 GLU A N 1
ATOM 675 C CA . GLU A 1 86 ? -3.967 -17.280 -4.495 1.00 88.75 86 GLU A CA 1
ATOM 676 C C . GLU A 1 86 ? -4.775 -16.324 -3.608 1.00 88.75 86 GLU A C 1
ATOM 678 O O . GLU A 1 86 ? -5.951 -16.580 -3.362 1.00 88.75 86 GLU A O 1
ATOM 683 N N . LEU A 1 87 ? -4.204 -15.162 -3.278 1.00 86.06 87 LEU A N 1
ATOM 684 C CA . LEU A 1 87 ? -4.888 -14.103 -2.526 1.00 86.06 87 LEU A CA 1
ATOM 685 C C . LEU A 1 87 ? -6.137 -13.591 -3.253 1.00 86.06 87 LEU A C 1
ATOM 687 O O . LEU A 1 87 ? -7.152 -13.295 -2.630 1.00 86.06 87 LEU A O 1
ATOM 691 N N . ASN A 1 88 ? -6.079 -13.519 -4.583 1.00 84.88 88 ASN A N 1
ATOM 692 C CA . ASN A 1 88 ? -7.199 -13.130 -5.432 1.00 84.88 88 ASN A CA 1
ATOM 693 C C . ASN A 1 88 ? -8.362 -14.128 -5.332 1.00 84.88 88 ASN A C 1
ATOM 695 O O . ASN A 1 88 ? -9.525 -13.740 -5.268 1.00 84.88 88 ASN A O 1
ATOM 699 N N . ALA A 1 89 ? -8.040 -15.424 -5.321 1.00 84.12 89 ALA A N 1
ATOM 700 C CA . ALA A 1 89 ? -9.018 -16.493 -5.181 1.00 84.12 89 ALA A CA 1
ATOM 701 C C . ALA A 1 89 ? -9.609 -16.550 -3.764 1.00 84.12 89 ALA A C 1
ATOM 703 O O . ALA A 1 89 ? -10.799 -16.819 -3.629 1.00 84.12 89 ALA A O 1
ATOM 704 N N . GLU A 1 90 ? -8.806 -16.276 -2.731 1.00 81.50 90 GLU A N 1
ATOM 705 C CA . GLU A 1 90 ? -9.280 -16.147 -1.348 1.00 81.50 90 GLU A CA 1
ATOM 706 C C . GLU A 1 90 ? -10.233 -14.955 -1.194 1.00 81.50 90 GLU A C 1
ATOM 708 O O . GLU A 1 90 ? -11.336 -15.124 -0.684 1.00 81.50 90 GLU A O 1
ATOM 713 N N . ALA A 1 91 ? -9.863 -13.782 -1.718 1.00 78.88 91 ALA A N 1
ATOM 714 C CA . ALA A 1 91 ? -10.698 -12.581 -1.680 1.00 78.88 91 ALA A CA 1
ATOM 715 C C . ALA A 1 91 ? -12.010 -12.730 -2.474 1.00 78.88 91 ALA A C 1
ATOM 717 O O . ALA A 1 91 ? -13.028 -12.171 -2.086 1.00 78.88 91 ALA A O 1
ATOM 718 N N . ALA A 1 92 ? -12.007 -13.494 -3.572 1.00 74.00 92 ALA A N 1
ATOM 719 C CA . ALA A 1 92 ? -13.213 -13.785 -4.351 1.00 74.00 92 ALA A CA 1
ATOM 720 C C . ALA A 1 92 ? -14.118 -14.861 -3.718 1.00 74.00 92 ALA A C 1
ATOM 722 O O . ALA A 1 92 ? -15.248 -15.055 -4.173 1.00 74.00 92 ALA A O 1
ATOM 723 N N . ALA A 1 93 ? -13.612 -15.604 -2.728 1.00 69.81 93 ALA A N 1
ATOM 724 C CA . ALA A 1 93 ? -14.348 -16.652 -2.028 1.00 69.81 93 ALA A CA 1
ATOM 725 C C . ALA A 1 93 ? -15.021 -16.171 -0.726 1.00 69.81 93 ALA A C 1
ATOM 727 O O . ALA A 1 93 ? -15.836 -16.922 -0.179 1.00 69.81 93 ALA A O 1
ATOM 728 N N . GLU A 1 94 ? -14.689 -14.967 -0.245 1.00 55.84 94 GLU A N 1
ATOM 729 C CA . GLU A 1 94 ? -15.297 -14.297 0.920 1.00 55.84 94 GLU A CA 1
ATOM 730 C C . GLU A 1 94 ? -16.556 -13.493 0.541 1.00 55.84 94 GLU A C 1
ATOM 732 O O . GLU A 1 94 ? -17.550 -13.577 1.304 1.00 55.84 94 GLU A O 1
#